Protein AF-A0A1J3J6I0-F1 (afdb_monomer_lite)

Organism: Noccaea caerulescens (NCBI:txid107243)

InterPro domains:
  IPR011545 DEAD/DEAH-box helicase domain [PF00270] (3-101)
  IPR014001 Helicase superfamily 1/2, ATP-binding domain [PS51192] (1-108)
  IPR027417 P-loop containing nucleoside triphosphate hydrolase [G3DSA:3.40.50.300] (2-108)
  IPR027417 P-loop containing nucleoside triphosphate hydrolase [SSF52540] (3-106)

Radius of gyration: 12.93 Å; chains: 1; bounding box: 32×24×33 Å

Structure (mmCIF, N/CA/C/O backbone):
data_AF-A0A1J3J6I0-F1
#
_entry.id   AF-A0A1J3J6I0-F1
#
loop_
_atom_site.group_PDB
_atom_site.id
_atom_site.type_symbol
_atom_site.label_atom_id
_atom_site.label_alt_id
_atom_site.label_comp_id
_atom_site.label_asym_id
_atom_site.label_entity_id
_atom_site.label_seq_id
_atom_site.pdbx_PDB_ins_code
_atom_site.Cartn_x
_atom_site.Cartn_y
_atom_site.Cartn_z
_atom_site.occupancy
_atom_site.B_iso_or_equiv
_atom_site.auth_seq_id
_atom_site.auth_comp_id
_atom_site.auth_asym_id
_atom_site.auth_atom_id
_atom_site.pdbx_PDB_model_num
ATOM 1 N N . LEU A 1 1 ? 12.114 -5.926 9.173 1.00 61.75 1 LEU A N 1
ATOM 2 C CA . LEU A 1 1 ? 11.202 -5.330 8.165 1.00 61.75 1 LEU A CA 1
ATOM 3 C C . LEU A 1 1 ? 11.778 -5.416 6.755 1.00 61.75 1 LEU A C 1
ATOM 5 O O . LEU A 1 1 ? 11.100 -5.988 5.919 1.00 61.75 1 LEU A O 1
ATOM 9 N N . MET A 1 2 ? 13.025 -4.984 6.503 1.00 67.06 2 MET A N 1
ATOM 10 C CA . MET A 1 2 ? 13.683 -5.123 5.183 1.00 67.06 2 MET A CA 1
ATOM 11 C C . MET A 1 2 ? 13.589 -6.527 4.557 1.00 67.06 2 MET A C 1
ATOM 13 O O . MET A 1 2 ? 13.309 -6.633 3.370 1.00 67.06 2 MET A O 1
ATOM 17 N N . VAL A 1 3 ? 13.747 -7.592 5.355 1.00 79.00 3 VAL A N 1
ATOM 18 C CA . VAL A 1 3 ? 13.682 -8.993 4.882 1.00 79.00 3 VAL A CA 1
ATOM 19 C C . VAL A 1 3 ? 12.352 -9.330 4.193 1.00 79.00 3 VAL A C 1
ATOM 21 O O . VAL A 1 3 ? 12.331 -10.153 3.290 1.00 79.00 3 VAL A O 1
ATOM 24 N N . PHE A 1 4 ? 11.254 -8.675 4.579 1.00 83.19 4 PHE A N 1
ATOM 25 C CA . PHE A 1 4 ? 9.927 -8.919 4.004 1.00 83.19 4 PHE A CA 1
ATOM 26 C C . PHE A 1 4 ? 9.588 -7.970 2.847 1.00 83.19 4 PHE A C 1
ATOM 28 O O . PHE A 1 4 ? 8.694 -8.264 2.062 1.00 83.19 4 PHE A O 1
ATOM 35 N N . VAL A 1 5 ? 10.298 -6.843 2.725 1.00 88.56 5 VAL A N 1
ATOM 36 C CA . VAL A 1 5 ? 10.029 -5.822 1.701 1.00 88.56 5 VAL A CA 1
ATOM 37 C C . VAL A 1 5 ? 10.501 -6.284 0.327 1.00 88.56 5 VAL A C 1
ATOM 39 O O . VAL A 1 5 ? 9.756 -6.173 -0.638 1.00 88.56 5 VAL A O 1
ATOM 42 N N . LEU A 1 6 ? 11.706 -6.849 0.231 1.00 90.94 6 LEU A N 1
ATOM 43 C CA . LEU A 1 6 ? 12.229 -7.328 -1.049 1.00 90.94 6 LEU A CA 1
ATOM 44 C C . LEU A 1 6 ? 11.354 -8.426 -1.689 1.00 90.94 6 LEU A C 1
ATOM 46 O O . LEU A 1 6 ? 10.930 -8.222 -2.825 1.00 90.94 6 LEU A O 1
ATOM 50 N N . PRO A 1 7 ? 11.020 -9.543 -1.007 1.00 91.88 7 PRO A N 1
ATOM 51 C CA . PRO A 1 7 ? 10.160 -10.566 -1.600 1.00 91.88 7 PRO A CA 1
ATOM 52 C C . PRO A 1 7 ? 8.766 -10.025 -1.936 1.00 91.88 7 PRO A C 1
ATOM 54 O O . PRO A 1 7 ? 8.250 -10.345 -2.999 1.00 91.88 7 PRO A O 1
ATOM 57 N N . MET A 1 8 ? 8.198 -9.135 -1.111 1.00 93.06 8 MET A N 1
ATOM 58 C CA . MET A 1 8 ? 6.945 -8.443 -1.436 1.00 93.06 8 MET A CA 1
ATOM 59 C C . MET A 1 8 ? 7.037 -7.683 -2.768 1.00 93.06 8 MET A C 1
ATOM 61 O O . MET A 1 8 ? 6.136 -7.793 -3.597 1.00 93.06 8 MET A O 1
ATOM 65 N N . ILE A 1 9 ? 8.107 -6.911 -2.977 1.00 94.12 9 ILE A N 1
ATOM 66 C CA . ILE A 1 9 ? 8.304 -6.140 -4.211 1.00 94.12 9 ILE A CA 1
ATOM 67 C C . ILE A 1 9 ? 8.499 -7.073 -5.403 1.00 94.12 9 ILE A C 1
ATOM 69 O O . ILE A 1 9 ? 7.942 -6.811 -6.463 1.00 94.12 9 ILE A O 1
ATOM 73 N N . MET A 1 10 ? 9.251 -8.165 -5.237 1.00 93.31 10 MET A N 1
ATOM 74 C CA . MET A 1 10 ? 9.453 -9.152 -6.301 1.00 93.31 10 MET A CA 1
ATOM 75 C C . MET A 1 10 ? 8.133 -9.810 -6.712 1.00 93.31 10 MET A C 1
ATOM 77 O O . MET A 1 10 ? 7.854 -9.895 -7.905 1.00 93.31 10 MET A O 1
ATOM 81 N N . THR A 1 11 ? 7.291 -10.201 -5.751 1.00 92.44 11 THR A N 1
ATOM 82 C CA . THR A 1 11 ? 5.946 -10.721 -6.030 1.00 92.44 11 THR A CA 1
ATOM 83 C C . THR A 1 11 ? 5.084 -9.671 -6.726 1.00 92.44 11 THR A C 1
ATOM 85 O O . THR A 1 11 ? 4.513 -9.953 -7.772 1.00 92.44 11 THR A O 1
ATOM 88 N N . ALA A 1 12 ? 5.038 -8.440 -6.212 1.00 93.94 12 ALA A N 1
ATOM 89 C CA . ALA A 1 12 ? 4.257 -7.361 -6.815 1.00 93.94 12 ALA A CA 1
ATOM 90 C C . ALA A 1 12 ? 4.707 -7.021 -8.247 1.00 93.94 12 ALA A C 1
ATOM 92 O O . ALA A 1 12 ? 3.877 -6.711 -9.097 1.00 93.94 12 ALA A O 1
ATOM 93 N N . LEU A 1 13 ? 6.013 -7.081 -8.516 1.00 94.12 13 LEU A N 1
ATOM 94 C CA . LEU A 1 13 ? 6.570 -6.887 -9.850 1.00 94.12 13 LEU A CA 1
ATOM 95 C C . LEU A 1 13 ? 6.197 -8.036 -10.789 1.00 94.12 13 LEU A C 1
ATOM 97 O O . LEU A 1 13 ? 5.823 -7.785 -11.930 1.00 94.12 13 LEU A O 1
ATOM 101 N N . GLN A 1 14 ? 6.277 -9.280 -10.315 1.00 92.50 14 GLN A N 1
ATOM 102 C CA . GLN A 1 14 ? 5.879 -10.446 -11.098 1.00 92.50 14 GLN A CA 1
ATOM 103 C C . GLN A 1 14 ? 4.394 -10.384 -11.478 1.00 92.50 14 GLN A C 1
ATOM 105 O O . GLN A 1 14 ? 4.065 -10.618 -12.639 1.00 92.50 14 GLN A O 1
ATOM 110 N N . GLU A 1 15 ? 3.519 -10.020 -10.536 1.00 90.69 15 GLU A N 1
ATOM 111 C CA . GLU A 1 15 ? 2.091 -9.810 -10.804 1.00 90.69 15 GLU A CA 1
ATOM 112 C C . GLU A 1 15 ? 1.886 -8.714 -11.858 1.00 90.69 15 GLU A C 1
ATOM 114 O O . GLU A 1 15 ? 1.247 -8.961 -12.874 1.00 90.69 15 GLU A O 1
ATOM 119 N N . GLU A 1 16 ? 2.521 -7.546 -11.714 1.00 92.19 16 GLU A N 1
ATOM 120 C CA . GLU A 1 16 ? 2.402 -6.463 -12.706 1.00 92.19 16 GLU A CA 1
ATOM 121 C C . GLU A 1 16 ? 2.909 -6.865 -14.108 1.00 92.19 16 GLU A C 1
ATOM 123 O O . GLU A 1 16 ? 2.440 -6.329 -15.109 1.00 92.19 16 GLU A O 1
ATOM 128 N N . MET A 1 17 ? 3.855 -7.804 -14.212 1.00 90.56 17 MET A N 1
ATOM 129 C CA . MET A 1 17 ? 4.364 -8.298 -15.499 1.00 90.56 17 MET A CA 1
ATOM 130 C C . MET A 1 17 ? 3.495 -9.398 -16.124 1.00 90.56 17 MET A C 1
ATOM 132 O O . MET A 1 17 ? 3.418 -9.479 -17.350 1.00 90.56 17 MET A O 1
ATOM 136 N N . MET A 1 18 ? 2.879 -10.259 -15.310 1.00 87.81 18 MET A N 1
ATOM 137 C CA . MET A 1 18 ? 2.157 -11.453 -15.773 1.00 87.81 18 MET A CA 1
AT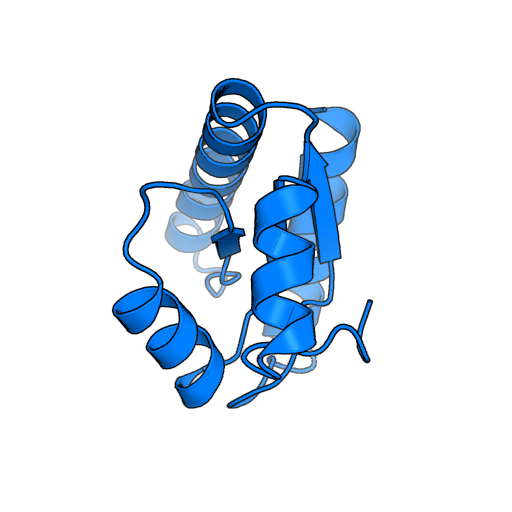OM 138 C C . MET A 1 18 ? 0.641 -11.241 -15.828 1.00 87.81 18 MET A C 1
ATOM 140 O O . MET A 1 18 ? 0.001 -11.619 -16.809 1.00 87.81 18 MET A O 1
ATOM 144 N N . MET A 1 19 ? 0.067 -10.649 -14.781 1.00 83.06 19 MET A N 1
ATOM 145 C CA . MET A 1 19 ? -1.364 -10.384 -14.626 1.00 83.06 19 MET A CA 1
ATOM 146 C C . MET A 1 19 ? -1.561 -9.058 -13.866 1.00 83.06 19 MET A C 1
ATOM 148 O O . MET A 1 19 ? -1.720 -9.054 -12.646 1.00 83.06 19 MET A O 1
ATOM 152 N N . PRO A 1 20 ? -1.529 -7.913 -14.572 1.00 82.62 20 PRO A N 1
ATOM 153 C CA . PRO A 1 20 ? -1.565 -6.606 -13.928 1.00 82.62 20 PRO A CA 1
ATOM 154 C C . PRO A 1 20 ? -2.842 -6.393 -13.114 1.00 82.62 20 PRO A C 1
ATOM 156 O O . PRO A 1 20 ? -3.945 -6.627 -13.611 1.00 82.62 20 PRO A O 1
ATOM 159 N N . VAL A 1 21 ? -2.692 -5.863 -11.897 1.00 86.12 21 VAL A N 1
ATOM 160 C CA . VAL A 1 21 ? -3.818 -5.576 -10.996 1.00 86.12 21 VAL A CA 1
ATOM 161 C C . VAL A 1 21 ? -4.707 -4.493 -11.608 1.00 86.12 21 VAL A C 1
ATOM 163 O O . VAL A 1 21 ? -4.244 -3.377 -11.875 1.00 86.12 21 VAL A O 1
ATOM 166 N N . GLY A 1 22 ? -5.978 -4.820 -11.824 1.00 87.25 22 GLY A N 1
ATOM 167 C CA . GLY A 1 22 ? -6.964 -3.974 -12.481 1.00 87.25 22 GLY A CA 1
ATOM 168 C C . GLY A 1 22 ? -7.664 -2.962 -11.561 1.00 87.25 22 GLY A C 1
ATOM 169 O O . GLY A 1 22 ? -7.406 -2.878 -10.358 1.00 87.25 22 GLY A O 1
ATOM 170 N N . PRO A 1 23 ? -8.573 -2.138 -12.115 1.00 89.19 23 PRO A N 1
ATOM 171 C CA . PRO A 1 23 ? -9.341 -1.154 -11.354 1.00 89.19 23 PRO A CA 1
ATOM 172 C C . PRO A 1 23 ? -10.111 -1.784 -10.181 1.00 89.19 23 PRO A C 1
ATOM 174 O O . PRO A 1 23 ? -10.973 -2.633 -10.378 1.00 89.19 23 PRO A O 1
ATOM 177 N N . GLY A 1 24 ? -9.837 -1.324 -8.957 1.00 85.75 24 GLY A N 1
ATOM 178 C CA . GLY A 1 24 ? -10.495 -1.816 -7.743 1.00 85.75 24 GLY A CA 1
ATOM 179 C C . GLY A 1 24 ? -9.926 -3.118 -7.177 1.00 85.75 24 G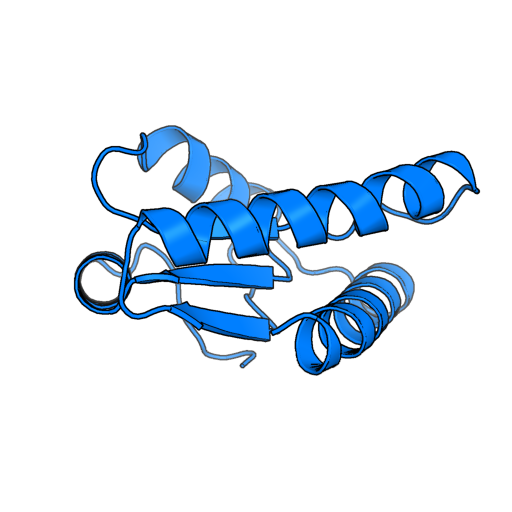LY A C 1
ATOM 180 O O . GLY A 1 24 ? -10.399 -3.546 -6.127 1.00 85.75 24 GLY A O 1
ATOM 181 N N . GLU A 1 25 ? -8.920 -3.709 -7.821 1.00 89.12 25 GLU A N 1
ATOM 182 C CA . GLU A 1 25 ? -8.282 -4.945 -7.372 1.00 89.12 25 GLU A CA 1
ATOM 183 C C . GLU A 1 25 ? -7.096 -4.697 -6.424 1.00 89.12 25 GLU A C 1
ATOM 185 O O . GLU A 1 25 ? -6.515 -3.602 -6.353 1.00 89.12 25 GLU A O 1
ATOM 190 N N . GLY A 1 26 ? -6.733 -5.764 -5.709 1.00 87.25 26 GLY A N 1
ATOM 191 C CA . GLY A 1 26 ? -5.654 -5.802 -4.729 1.00 87.25 26 GLY A CA 1
ATOM 192 C C . GLY A 1 26 ? -6.024 -5.226 -3.353 1.00 87.25 26 GLY A C 1
ATOM 193 O O . GLY A 1 26 ? -7.168 -4.823 -3.126 1.00 87.25 26 GLY A O 1
ATOM 194 N N . PRO A 1 27 ? -5.056 -5.155 -2.417 1.00 92.81 27 PRO A N 1
ATOM 195 C CA . PRO A 1 27 ? -3.645 -5.522 -2.574 1.00 92.81 27 PRO A CA 1
ATOM 196 C C . PRO A 1 27 ? -3.392 -7.031 -2.666 1.00 92.81 27 PRO A C 1
ATOM 198 O O . PRO A 1 27 ? -4.175 -7.821 -2.151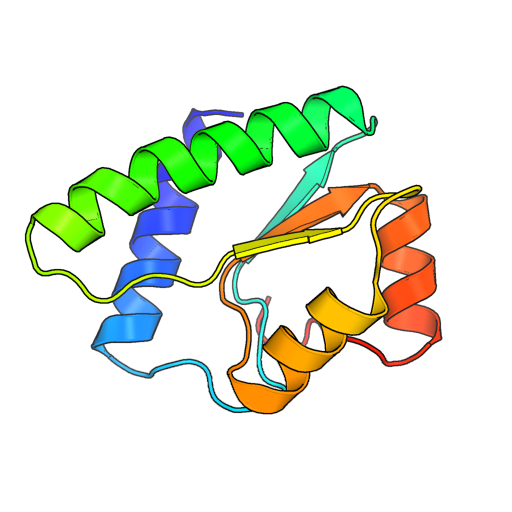 1.00 92.81 27 PRO A O 1
ATOM 201 N N . VAL A 1 28 ? -2.260 -7.398 -3.271 1.00 91.38 28 VAL A N 1
ATOM 202 C CA . VAL A 1 28 ? -1.684 -8.759 -3.237 1.00 91.38 28 VAL A CA 1
ATOM 203 C C . VAL A 1 28 ? -0.713 -8.948 -2.069 1.00 91.38 28 VAL A C 1
ATOM 205 O O . VAL A 1 28 ? -0.312 -10.059 -1.748 1.00 91.38 28 VAL A O 1
ATOM 208 N N . ALA A 1 29 ? -0.292 -7.851 -1.432 1.00 92.69 29 ALA A N 1
ATOM 209 C CA . ALA A 1 29 ? 0.598 -7.898 -0.285 1.00 92.69 29 ALA A CA 1
ATOM 210 C C . ALA A 1 29 ? 0.298 -6.785 0.728 1.00 92.69 29 ALA A C 1
ATOM 212 O O . ALA A 1 29 ? 0.107 -5.617 0.373 1.00 92.69 29 ALA A O 1
ATOM 213 N N . LEU A 1 30 ? 0.314 -7.138 2.015 1.00 93.81 30 LEU A N 1
ATOM 214 C CA . LEU A 1 30 ? 0.001 -6.241 3.126 1.00 93.81 30 LEU A CA 1
ATOM 215 C C . LEU A 1 30 ? 1.076 -6.324 4.219 1.00 93.81 30 LEU A C 1
ATOM 217 O O . LEU A 1 30 ? 1.327 -7.388 4.779 1.00 93.81 30 LEU A O 1
ATOM 221 N N . ILE A 1 31 ? 1.660 -5.182 4.590 1.00 94.75 31 ILE A N 1
ATOM 222 C CA . ILE A 1 31 ? 2.438 -5.024 5.827 1.00 94.75 31 ILE A CA 1
ATOM 223 C C . ILE A 1 31 ? 1.620 -4.212 6.825 1.00 94.75 31 ILE A C 1
ATOM 225 O O . ILE A 1 31 ? 1.206 -3.087 6.544 1.00 94.75 31 ILE A O 1
ATOM 229 N N . VAL A 1 32 ? 1.455 -4.752 8.030 1.00 95.06 32 VAL A N 1
ATOM 230 C CA . VAL A 1 32 ? 0.844 -4.038 9.153 1.00 95.06 32 VAL A CA 1
ATOM 231 C C . VAL A 1 32 ? 1.930 -3.636 10.150 1.00 95.06 32 VAL A C 1
ATOM 233 O O . VAL A 1 32 ? 2.653 -4.481 10.673 1.00 95.06 32 VAL A O 1
ATOM 236 N N . CYS A 1 33 ? 2.039 -2.339 10.430 1.00 95.88 33 CYS A N 1
ATOM 237 C CA . CYS A 1 33 ? 2.980 -1.770 11.391 1.00 95.88 33 CYS A CA 1
ATOM 238 C C . CYS A 1 33 ? 2.248 -1.224 12.632 1.00 95.88 33 CYS A C 1
ATOM 240 O O . CYS A 1 33 ? 1.151 -0.677 12.510 1.00 95.88 33 CYS A O 1
ATOM 242 N N . PRO A 1 34 ? 2.854 -1.296 13.832 1.00 95.62 34 PRO A N 1
ATOM 243 C CA . PRO A 1 34 ? 2.226 -0.850 15.076 1.00 95.62 34 PRO A CA 1
ATOM 244 C C . PRO A 1 34 ? 2.132 0.678 15.206 1.00 95.62 34 PRO A C 1
ATOM 246 O O . PRO A 1 34 ? 1.301 1.167 15.967 1.00 95.62 34 PRO A O 1
ATOM 249 N N . SER A 1 35 ? 2.951 1.441 14.472 1.00 95.69 35 SER A N 1
ATOM 250 C CA . SER A 1 35 ? 2.978 2.907 14.526 1.00 95.69 35 SER A CA 1
ATOM 251 C C . SER A 1 35 ? 2.973 3.546 13.137 1.00 95.69 35 SER A C 1
ATOM 253 O O . SER A 1 35 ? 3.285 2.905 12.128 1.00 95.69 35 SER A O 1
ATOM 255 N N . ARG A 1 36 ? 2.607 4.834 13.086 1.00 95.81 36 ARG A N 1
ATOM 256 C CA . ARG A 1 36 ? 2.575 5.627 11.845 1.00 95.81 36 ARG A CA 1
ATOM 257 C C . ARG A 1 36 ? 3.981 5.842 11.302 1.00 95.81 36 ARG A C 1
ATOM 259 O O . ARG A 1 36 ? 4.186 5.786 10.095 1.00 95.81 36 ARG A O 1
ATOM 266 N N . GLU A 1 37 ? 4.927 6.058 12.201 1.00 96.00 37 GLU A N 1
ATOM 267 C CA . GLU A 1 37 ? 6.334 6.304 11.918 1.00 96.00 37 GLU A CA 1
ATOM 268 C C . GLU A 1 37 ? 6.950 5.068 11.263 1.00 96.00 37 GLU A C 1
ATOM 270 O O . GLU A 1 37 ? 7.549 5.176 10.196 1.00 96.00 37 GLU A O 1
ATOM 275 N N . LEU A 1 38 ? 6.706 3.878 11.827 1.00 95.38 38 LEU A N 1
ATOM 276 C CA . LEU A 1 38 ? 7.241 2.635 11.276 1.00 95.38 38 LEU A CA 1
ATOM 277 C C . LEU A 1 38 ? 6.602 2.273 9.932 1.00 95.38 38 LEU A C 1
ATOM 279 O O . LEU A 1 38 ? 7.297 1.834 9.014 1.00 95.38 38 LEU A O 1
ATOM 283 N N . ALA A 1 39 ? 5.290 2.487 9.792 1.00 95.81 39 ALA A N 1
ATOM 284 C CA . ALA A 1 39 ? 4.596 2.311 8.519 1.00 95.81 39 ALA A CA 1
ATOM 285 C C . ALA A 1 39 ? 5.176 3.234 7.440 1.00 95.81 39 ALA A C 1
ATOM 287 O O . ALA A 1 39 ? 5.436 2.798 6.321 1.00 95.81 39 ALA A O 1
ATOM 288 N N . ARG A 1 40 ? 5.423 4.502 7.781 1.00 95.50 40 ARG A N 1
ATOM 289 C CA . ARG A 1 40 ? 5.984 5.476 6.848 1.00 95.50 40 ARG A CA 1
ATOM 290 C C . ARG A 1 40 ? 7.410 5.120 6.433 1.00 95.50 40 ARG A C 1
ATOM 292 O O . ARG A 1 40 ? 7.675 5.090 5.240 1.00 95.50 40 ARG A O 1
ATOM 299 N N . GLN A 1 41 ? 8.276 4.770 7.382 1.00 95.69 41 GLN A N 1
ATOM 300 C CA . GLN A 1 41 ? 9.638 4.305 7.089 1.00 95.69 41 GLN A CA 1
ATOM 301 C C . GLN A 1 41 ? 9.637 3.064 6.190 1.00 95.69 41 GLN A C 1
ATOM 303 O O . GLN A 1 41 ? 10.421 2.967 5.251 1.00 95.69 41 GLN A O 1
ATOM 308 N N . THR A 1 42 ? 8.728 2.119 6.447 1.00 95.62 42 THR A N 1
ATOM 309 C CA . THR A 1 42 ? 8.606 0.901 5.636 1.00 95.62 42 THR A CA 1
ATOM 310 C C . THR A 1 42 ? 8.114 1.211 4.223 1.00 95.62 42 THR A C 1
ATOM 312 O O . THR A 1 42 ? 8.628 0.652 3.262 1.00 95.62 42 THR A O 1
ATOM 315 N N . TYR A 1 43 ? 7.153 2.122 4.076 1.00 95.69 43 TYR A N 1
ATOM 316 C CA . TYR A 1 43 ? 6.674 2.572 2.769 1.00 95.69 43 TYR A CA 1
ATOM 317 C C . TYR A 1 43 ? 7.746 3.336 1.981 1.00 95.69 43 TYR A C 1
ATOM 319 O O . TYR A 1 43 ? 7.933 3.082 0.797 1.00 95.69 43 TYR A O 1
ATOM 327 N N . GLU A 1 44 ? 8.483 4.239 2.628 1.00 95.56 44 GLU A N 1
ATOM 328 C CA . GLU A 1 44 ? 9.588 4.968 1.993 1.00 95.56 44 GLU A CA 1
ATOM 329 C C . GLU A 1 44 ? 10.675 4.001 1.508 1.00 95.56 44 GLU A C 1
ATOM 331 O O . GLU A 1 44 ? 11.176 4.149 0.397 1.00 95.56 44 GLU A O 1
ATOM 336 N N . LEU A 1 45 ? 10.971 2.961 2.291 1.00 95.19 45 LEU A N 1
ATOM 337 C CA . LEU A 1 45 ? 11.863 1.883 1.878 1.00 95.19 45 LEU A CA 1
ATOM 338 C C . LEU A 1 45 ? 11.327 1.129 0.647 1.00 95.19 45 LEU A C 1
ATOM 340 O O . LEU A 1 45 ? 12.092 0.868 -0.275 1.00 95.19 45 LEU A O 1
ATOM 344 N N . VAL A 1 46 ? 10.027 0.805 0.598 1.00 95.69 46 VAL A N 1
ATOM 345 C CA . VAL A 1 46 ? 9.403 0.181 -0.587 1.00 95.69 46 VAL A CA 1
ATOM 346 C C . VAL A 1 46 ? 9.613 1.051 -1.828 1.00 95.69 46 VAL A C 1
ATOM 348 O O . VAL A 1 46 ? 10.094 0.560 -2.847 1.00 95.69 46 VAL A O 1
ATOM 351 N N . GLU A 1 47 ? 9.325 2.350 -1.737 1.00 95.62 47 GLU A N 1
ATOM 352 C CA . GLU A 1 47 ? 9.485 3.276 -2.864 1.00 95.62 47 GLU A CA 1
ATOM 353 C C . GLU A 1 47 ? 10.951 3.429 -3.302 1.00 95.62 47 GLU A C 1
ATOM 355 O O . GLU A 1 47 ? 11.218 3.533 -4.501 1.00 95.62 47 GLU A O 1
ATOM 360 N N . GLN A 1 48 ? 11.904 3.382 -2.362 1.00 94.75 48 GLN A N 1
ATOM 361 C CA . GLN A 1 48 ? 13.344 3.401 -2.659 1.00 94.75 48 GLN A CA 1
ATOM 362 C C . GLN A 1 48 ? 13.803 2.179 -3.460 1.00 94.75 48 GLN A C 1
ATOM 364 O O . GLN A 1 48 ? 14.705 2.306 -4.281 1.00 94.75 48 GLN A O 1
ATOM 369 N N . PHE A 1 49 ? 13.194 1.010 -3.254 1.00 93.81 49 PHE A N 1
ATOM 370 C CA . PHE A 1 49 ? 13.479 -0.184 -4.056 1.00 93.81 49 PHE A CA 1
ATOM 371 C C . PHE A 1 49 ? 12.726 -0.189 -5.391 1.00 93.81 49 PHE A C 1
ATOM 373 O O . PHE A 1 49 ? 13.253 -0.672 -6.391 1.00 93.81 49 PHE A O 1
ATOM 380 N N . VAL A 1 50 ? 11.509 0.359 -5.432 1.00 95.25 50 VAL A N 1
ATOM 381 C CA . VAL A 1 50 ? 10.703 0.441 -6.660 1.00 95.25 50 VAL A CA 1
ATOM 382 C C . VAL A 1 50 ? 11.303 1.420 -7.672 1.00 95.25 50 VAL A C 1
ATOM 384 O O . VAL A 1 50 ? 11.263 1.145 -8.869 1.00 95.25 50 VAL A O 1
ATOM 387 N N . ALA A 1 51 ? 11.864 2.550 -7.232 1.00 95.75 51 ALA A N 1
ATOM 388 C CA . ALA A 1 51 ? 12.379 3.571 -8.148 1.00 95.75 51 ALA A CA 1
ATOM 389 C C . ALA A 1 51 ? 13.479 3.051 -9.108 1.00 95.75 51 ALA A C 1
ATOM 391 O O . ALA A 1 51 ? 13.271 3.163 -10.319 1.00 95.75 51 ALA A O 1
ATOM 392 N N . PRO A 1 52 ? 14.558 2.386 -8.644 1.00 95.56 52 PRO A N 1
ATOM 393 C CA . PRO A 1 52 ? 15.581 1.825 -9.532 1.00 95.56 52 PRO A CA 1
ATOM 394 C C . PRO A 1 52 ? 15.061 0.745 -10.491 1.00 95.56 52 PRO A C 1
ATOM 396 O O . PRO A 1 52 ? 15.581 0.598 -11.597 1.00 95.56 52 PRO A O 1
ATOM 399 N N . LEU A 1 53 ? 14.030 -0.016 -10.098 1.00 95.00 53 LEU A N 1
ATOM 400 C CA . LEU A 1 53 ? 13.405 -1.012 -10.978 1.00 95.00 53 LEU A CA 1
ATOM 401 C C . LEU A 1 53 ? 12.750 -0.330 -12.184 1.00 95.00 53 LEU A C 1
ATOM 403 O O . LEU A 1 53 ? 12.960 -0.745 -13.322 1.00 95.00 53 LEU A O 1
ATOM 407 N N . VAL A 1 54 ? 12.016 0.757 -11.941 1.00 95.81 54 VAL A N 1
ATOM 408 C CA . VAL A 1 54 ? 11.387 1.548 -13.007 1.00 95.81 54 VAL A CA 1
ATOM 409 C C . VAL A 1 54 ? 12.436 2.201 -13.905 1.00 95.81 54 VAL A C 1
ATOM 411 O O . VAL A 1 54 ? 12.298 2.168 -15.125 1.00 95.81 54 VAL A O 1
ATOM 414 N N . GLU A 1 55 ? 13.511 2.743 -13.327 1.00 96.19 55 GLU A N 1
ATOM 415 C CA . GLU A 1 55 ? 14.646 3.293 -14.089 1.00 96.19 55 GLU A CA 1
ATOM 416 C C . GLU A 1 55 ? 15.319 2.237 -14.978 1.00 96.19 55 GLU A C 1
ATOM 418 O O . GLU A 1 55 ? 15.781 2.548 -16.074 1.00 96.19 55 GLU A O 1
ATOM 423 N N . SER A 1 56 ? 15.308 0.975 -14.543 1.00 95.94 56 SER A N 1
ATOM 424 C CA . SER A 1 56 ? 15.824 -0.173 -15.298 1.00 95.94 56 SER A CA 1
ATOM 425 C C . SER A 1 56 ? 14.847 -0.711 -16.358 1.00 95.94 56 SER A C 1
ATOM 427 O O . SER A 1 56 ? 15.135 -1.723 -16.994 1.00 95.94 56 SER A O 1
ATOM 429 N N . GLY A 1 57 ? 13.696 -0.059 -16.561 1.00 95.50 57 GLY A N 1
ATOM 430 C CA . GLY A 1 57 ? 12.712 -0.404 -17.594 1.00 95.50 57 GLY A CA 1
ATOM 431 C C . GLY A 1 57 ? 11.616 -1.382 -17.161 1.00 95.50 57 GLY A C 1
ATOM 432 O O . GLY A 1 57 ? 10.796 -1.772 -17.992 1.00 95.50 57 GLY A O 1
ATOM 433 N N . TYR A 1 58 ? 11.563 -1.771 -15.885 1.00 95.19 58 TYR A N 1
ATOM 434 C CA . TYR A 1 58 ? 10.474 -2.601 -15.365 1.00 95.19 58 TYR A CA 1
ATOM 435 C C . TYR A 1 58 ? 9.190 -1.777 -15.160 1.00 95.19 58 TYR A C 1
ATOM 437 O O . TYR A 1 58 ? 9.260 -0.574 -14.878 1.00 95.19 58 TYR A O 1
ATOM 445 N N . PRO A 1 59 ? 7.995 -2.392 -15.260 1.00 93.38 59 PRO A N 1
ATOM 446 C CA . PRO A 1 59 ? 6.756 -1.702 -14.915 1.00 93.38 59 PRO A CA 1
ATOM 447 C C . PRO A 1 59 ? 6.742 -1.345 -13.423 1.00 93.38 59 PRO A C 1
ATOM 449 O O . PRO A 1 59 ? 7.386 -2.008 -12.615 1.00 93.38 59 PRO A O 1
ATOM 452 N N . ARG A 1 60 ? 6.015 -0.285 -13.042 1.00 93.75 60 ARG A N 1
ATOM 453 C CA . ARG A 1 60 ? 5.993 0.214 -11.656 1.00 93.75 60 ARG A CA 1
ATOM 454 C C . ARG A 1 60 ? 4.980 -0.553 -10.796 1.00 93.75 60 ARG A C 1
ATOM 456 O O . ARG A 1 60 ? 3.778 -0.301 -10.944 1.00 93.75 60 ARG A O 1
ATOM 463 N N . PRO A 1 61 ? 5.416 -1.342 -9.795 1.00 94.12 61 PRO A N 1
ATOM 464 C CA . PRO A 1 61 ? 4.502 -1.895 -8.809 1.00 94.12 61 PRO A CA 1
ATOM 465 C C . PRO A 1 61 ? 3.910 -0.763 -7.958 1.00 94.12 61 PRO A C 1
ATOM 467 O O . PRO A 1 61 ? 4.619 0.036 -7.346 1.00 94.12 61 PRO A O 1
ATOM 470 N N . ARG A 1 62 ? 2.582 -0.666 -7.948 1.00 93.25 62 ARG A N 1
ATOM 471 C CA . ARG A 1 62 ? 1.814 0.327 -7.175 1.00 93.25 62 ARG A CA 1
ATOM 472 C C . ARG A 1 62 ? 1.784 -0.026 -5.684 1.00 93.25 62 ARG A C 1
ATOM 474 O O . ARG A 1 62 ? 1.300 -1.100 -5.326 1.00 93.25 62 ARG A O 1
ATOM 481 N N . SER A 1 63 ? 2.223 0.899 -4.834 1.00 94.12 63 SER A N 1
ATOM 482 C CA . SER A 1 63 ? 2.185 0.786 -3.374 1.00 94.12 63 SER A CA 1
ATOM 483 C C . SER A 1 63 ? 1.255 1.844 -2.749 1.00 94.12 63 SER A C 1
ATOM 485 O O . SER A 1 63 ? 0.939 2.860 -3.374 1.00 94.12 63 SER A O 1
ATOM 487 N N . LEU A 1 64 ? 0.795 1.617 -1.514 1.00 94.12 64 LEU A N 1
ATOM 488 C CA . LEU A 1 64 ? -0.059 2.551 -0.775 1.00 94.12 64 LEU A CA 1
ATOM 489 C C . LEU A 1 64 ? 0.281 2.601 0.718 1.00 94.12 64 LEU A C 1
ATOM 491 O O . LEU A 1 64 ? 0.374 1.566 1.377 1.00 94.12 64 LEU A O 1
ATOM 495 N N . LEU A 1 65 ? 0.359 3.810 1.279 1.00 94.94 65 LEU A N 1
ATOM 496 C CA . LEU A 1 65 ? 0.519 4.035 2.718 1.00 94.94 65 LEU A CA 1
ATOM 497 C C . LEU A 1 65 ? -0.831 4.314 3.397 1.00 94.94 65 LEU A C 1
ATOM 499 O O . LEU A 1 65 ? -1.346 5.431 3.339 1.00 94.94 65 LEU A O 1
ATOM 503 N N . CYS A 1 66 ? -1.377 3.325 4.098 1.00 94.50 66 CYS A N 1
ATOM 504 C CA . CYS A 1 66 ? -2.677 3.374 4.765 1.00 94.50 66 CYS A CA 1
ATOM 505 C C . CYS A 1 66 ? -2.540 3.680 6.272 1.00 94.50 66 CYS A C 1
ATOM 507 O O . CYS A 1 66 ? -2.650 2.798 7.129 1.00 94.50 66 CYS A O 1
ATOM 509 N N . ILE A 1 67 ? -2.333 4.956 6.614 1.00 95.38 67 ILE A N 1
ATOM 510 C CA . ILE A 1 67 ? -2.203 5.431 8.006 1.00 95.38 67 ILE A CA 1
ATOM 511 C C . ILE A 1 67 ? -3.081 6.656 8.304 1.00 95.38 67 ILE A C 1
ATOM 513 O O . ILE A 1 67 ? -3.590 7.325 7.405 1.00 95.38 67 ILE A O 1
ATOM 517 N N . GLY A 1 68 ? -3.283 6.958 9.589 1.00 90.62 68 GLY A N 1
ATOM 518 C CA . GLY A 1 68 ? -3.977 8.177 10.017 1.00 90.62 68 GLY A CA 1
ATOM 519 C C . GLY A 1 68 ? -3.215 9.455 9.635 1.00 90.62 68 GLY A C 1
ATOM 520 O O . GLY A 1 68 ? -1.982 9.475 9.624 1.00 90.62 68 GLY A O 1
ATOM 521 N N . GLY A 1 69 ? -3.951 10.532 9.344 1.00 86.44 69 GLY A N 1
ATOM 522 C CA . GLY A 1 69 ? -3.387 11.838 8.969 1.00 86.44 69 GLY A CA 1
ATOM 523 C C . GLY A 1 69 ? -2.921 11.959 7.511 1.00 86.44 69 GLY A C 1
ATOM 524 O O . GLY A 1 69 ? -2.346 12.980 7.159 1.00 86.44 69 GLY A O 1
ATOM 525 N N . VAL A 1 70 ? -3.167 10.945 6.676 1.00 85.25 70 VAL A N 1
ATOM 526 C CA . VAL A 1 70 ? -2.935 10.984 5.222 1.00 85.25 70 VAL A CA 1
ATOM 527 C C . VAL A 1 70 ? -4.274 11.155 4.502 1.00 85.25 70 VAL A C 1
ATOM 529 O O . VAL A 1 70 ? -5.288 10.583 4.927 1.00 85.25 70 VAL A O 1
ATOM 532 N N . ASP A 1 71 ? -4.295 11.950 3.427 1.00 83.56 71 ASP A N 1
ATOM 533 C CA . ASP A 1 71 ? -5.493 12.101 2.603 1.00 83.56 71 ASP A CA 1
ATOM 534 C C . ASP A 1 71 ? -5.849 10.775 1.920 1.00 83.56 71 ASP A C 1
ATOM 536 O O . ASP A 1 71 ? -5.165 10.285 1.027 1.00 83.56 71 ASP A O 1
ATOM 540 N N . MET A 1 72 ? -6.962 10.193 2.354 1.00 78.56 72 MET A N 1
ATOM 541 C CA . MET A 1 72 ? -7.436 8.908 1.852 1.00 78.56 72 MET A CA 1
ATOM 542 C C . MET A 1 72 ? -8.202 9.041 0.534 1.00 78.56 72 MET A C 1
ATOM 544 O O . MET A 1 72 ? -8.448 8.034 -0.124 1.00 78.56 72 MET A O 1
ATOM 548 N N . ARG A 1 73 ? -8.676 10.240 0.166 1.00 80.56 73 ARG A N 1
ATOM 549 C CA . ARG A 1 73 ? -9.503 10.396 -1.042 1.00 80.56 73 ARG A CA 1
ATOM 550 C C . ARG A 1 73 ? -8.680 10.130 -2.293 1.00 80.56 73 ARG A C 1
ATOM 552 O O . ARG A 1 73 ? -9.063 9.260 -3.071 1.00 80.56 73 ARG A O 1
ATOM 559 N N . SER A 1 74 ? -7.536 10.798 -2.412 1.00 77.75 74 SER A N 1
ATOM 560 C CA . SER A 1 74 ? -6.565 10.574 -3.491 1.00 77.75 74 SER A CA 1
ATOM 561 C C . SER A 1 74 ? -6.113 9.111 -3.562 1.00 77.75 74 SER A C 1
ATOM 563 O O . SER A 1 74 ? -6.102 8.503 -4.628 1.00 77.75 74 SER A O 1
ATOM 565 N N . GLN A 1 75 ? -5.839 8.503 -2.411 1.00 74.69 75 GLN A N 1
ATOM 566 C CA . GLN A 1 75 ? -5.432 7.103 -2.302 1.00 74.69 75 GLN A CA 1
ATOM 567 C C . GLN A 1 75 ? -6.491 6.103 -2.784 1.00 74.69 75 GLN A C 1
ATOM 569 O O . GLN A 1 75 ? -6.194 5.205 -3.568 1.00 74.69 75 GLN A O 1
ATOM 574 N N . VAL A 1 76 ? -7.743 6.266 -2.354 1.00 80.69 76 VAL A N 1
ATOM 575 C CA . VAL A 1 76 ? -8.852 5.398 -2.785 1.00 80.69 76 VAL A CA 1
ATOM 576 C C . VAL A 1 76 ? -9.133 5.562 -4.270 1.00 80.69 76 VAL A C 1
ATOM 578 O O . VAL A 1 76 ? -9.510 4.601 -4.933 1.00 80.69 76 VAL A O 1
ATOM 581 N N . GLU A 1 77 ? -8.955 6.763 -4.808 1.00 83.44 77 GLU A N 1
ATOM 582 C CA . GLU A 1 77 ? -9.112 7.005 -6.235 1.00 83.44 77 GLU A CA 1
ATOM 583 C C . GLU A 1 77 ? -8.057 6.260 -7.062 1.00 83.44 77 GLU A C 1
ATOM 585 O O . GLU A 1 77 ? -8.403 5.669 -8.083 1.00 83.44 77 GLU A O 1
ATOM 590 N N . VAL A 1 78 ? -6.805 6.206 -6.592 1.00 80.44 78 VAL A N 1
ATOM 591 C CA . VAL A 1 78 ? -5.746 5.397 -7.220 1.00 80.44 78 VAL A CA 1
ATOM 592 C C . VAL A 1 78 ? -6.125 3.915 -7.228 1.00 80.44 78 VAL A C 1
ATOM 594 O O . VAL A 1 78 ? -6.120 3.307 -8.298 1.00 80.44 78 VAL A O 1
ATOM 597 N N . VAL A 1 79 ? -6.540 3.362 -6.080 1.00 84.50 79 VAL A N 1
ATOM 598 C CA . VAL A 1 79 ? -6.976 1.954 -5.974 1.00 84.50 79 VAL A CA 1
ATOM 599 C C . VAL A 1 79 ? -8.151 1.677 -6.914 1.00 84.50 79 VAL A C 1
ATOM 601 O O . VAL A 1 79 ? -8.128 0.727 -7.688 1.00 84.50 79 VAL A O 1
ATOM 604 N N . LYS A 1 80 ? -9.170 2.541 -6.926 1.00 85.75 80 LYS A N 1
ATOM 605 C CA . LYS A 1 80 ? -10.351 2.353 -7.780 1.00 85.75 80 LYS A CA 1
ATOM 606 C C . LYS A 1 80 ? -10.048 2.436 -9.269 1.00 85.75 80 LYS A C 1
ATOM 608 O O . LYS A 1 80 ? -10.707 1.756 -10.040 1.00 85.75 80 LYS A O 1
ATOM 613 N N . LYS A 1 81 ? -9.111 3.290 -9.684 1.00 87.50 81 LYS A N 1
ATOM 614 C CA . LYS A 1 81 ? -8.815 3.509 -11.107 1.00 87.50 81 LYS A CA 1
ATOM 615 C C . LYS A 1 81 ? -7.777 2.544 -11.667 1.00 87.50 81 LYS A C 1
ATOM 617 O O . LYS A 1 81 ? -7.805 2.289 -12.864 1.00 87.50 81 LYS A O 1
ATOM 622 N N . ARG A 1 82 ? -6.831 2.083 -10.847 1.00 87.81 82 ARG A N 1
ATOM 623 C CA . ARG A 1 82 ? -5.648 1.332 -11.307 1.00 87.81 82 ARG A CA 1
ATOM 624 C C . ARG A 1 82 ? -5.318 0.097 -10.466 1.00 87.81 82 ARG A C 1
ATOM 626 O O . ARG A 1 82 ? -4.339 -0.570 -10.771 1.00 87.81 82 ARG A O 1
ATOM 633 N N . GLY A 1 83 ? -6.048 -0.150 -9.384 1.00 91.00 83 GLY A N 1
ATOM 634 C CA . GLY A 1 83 ? -5.684 -1.172 -8.408 1.00 91.00 83 GLY A CA 1
ATOM 635 C C . GLY A 1 83 ? -4.437 -0.808 -7.604 1.00 91.00 83 GLY A C 1
ATOM 636 O O . GLY A 1 83 ? -3.825 0.255 -7.782 1.00 91.00 83 GLY A O 1
ATOM 637 N N . VAL A 1 84 ? -4.052 -1.696 -6.697 1.00 93.50 84 VAL A N 1
ATOM 638 C CA . VAL A 1 84 ? -2.840 -1.563 -5.878 1.00 93.50 84 VAL A CA 1
ATOM 639 C C . VAL A 1 84 ? -2.209 -2.931 -5.659 1.00 93.50 84 VAL A C 1
ATOM 641 O O . VAL A 1 84 ? -2.922 -3.901 -5.458 1.00 93.50 84 VAL A O 1
ATOM 644 N N . HIS A 1 85 ? -0.881 -3.023 -5.655 1.00 94.94 85 HIS A N 1
ATOM 645 C CA . HIS A 1 85 ? -0.204 -4.292 -5.371 1.00 94.94 85 HIS A CA 1
ATOM 646 C C . HIS A 1 85 ? 0.103 -4.427 -3.886 1.00 94.94 85 HIS A C 1
ATOM 648 O O . HIS A 1 85 ? -0.180 -5.448 -3.272 1.00 94.94 85 HIS A O 1
ATOM 654 N N . MET A 1 86 ? 0.680 -3.378 -3.301 1.00 94.81 86 MET A N 1
ATOM 655 C CA . MET A 1 86 ? 1.237 -3.423 -1.954 1.00 94.81 86 MET A CA 1
ATOM 656 C C . MET A 1 86 ? 0.592 -2.367 -1.067 1.00 94.81 86 MET A C 1
ATOM 658 O O . MET A 1 86 ? 0.466 -1.207 -1.460 1.00 94.81 86 MET A O 1
ATOM 662 N N . VAL A 1 87 ? 0.240 -2.735 0.159 1.00 95.06 87 VAL A N 1
ATOM 663 C CA . VAL A 1 87 ? -0.243 -1.795 1.173 1.00 95.06 87 VAL A CA 1
ATOM 664 C C . VAL A 1 87 ? 0.630 -1.891 2.418 1.00 95.06 87 VAL A C 1
ATOM 666 O O . VAL A 1 87 ? 0.878 -2.972 2.945 1.00 95.06 87 VAL A O 1
ATOM 669 N N . VAL A 1 88 ? 1.056 -0.740 2.932 1.00 95.69 88 VAL A N 1
ATOM 670 C CA . VAL A 1 88 ? 1.684 -0.606 4.250 1.00 95.69 88 VAL A CA 1
ATOM 671 C C . VAL A 1 88 ? 0.719 0.159 5.146 1.00 95.69 88 VAL A C 1
ATOM 673 O O . VAL A 1 88 ? 0.335 1.280 4.819 1.00 95.69 88 VAL A O 1
ATOM 676 N N . ALA A 1 89 ? 0.288 -0.424 6.262 1.00 95.50 89 ALA A N 1
ATOM 677 C CA . ALA A 1 89 ? -0.821 0.110 7.049 1.00 95.50 89 ALA A CA 1
ATOM 678 C C . ALA A 1 89 ? -0.578 0.101 8.560 1.00 95.50 89 ALA A C 1
ATOM 680 O O . ALA A 1 89 ? 0.215 -0.681 9.077 1.00 95.50 89 ALA A O 1
ATOM 681 N N . THR A 1 90 ? -1.338 0.924 9.286 1.00 96.56 90 THR A N 1
ATOM 682 C CA . THR A 1 90 ? -1.537 0.757 10.735 1.00 96.56 90 THR A CA 1
ATOM 683 C C . THR A 1 90 ? -2.887 0.085 11.023 1.00 96.56 90 THR A C 1
ATOM 685 O O . THR A 1 90 ? -3.857 0.364 10.309 1.00 96.56 90 THR A O 1
ATOM 688 N N . PRO A 1 91 ? -3.012 -0.753 12.077 1.00 95.81 91 PRO A N 1
ATOM 689 C CA . PRO A 1 91 ? -4.222 -1.540 12.341 1.00 95.81 91 PRO A CA 1
ATOM 690 C C . PRO A 1 91 ? -5.505 -0.708 12.403 1.00 95.81 91 PRO A C 1
ATOM 692 O O . PRO A 1 91 ? -6.500 -1.042 11.762 1.00 95.81 91 PRO A O 1
ATOM 695 N N . GLY A 1 92 ? -5.470 0.408 13.142 1.00 93.62 92 GLY A N 1
ATOM 696 C CA . GLY A 1 92 ? -6.634 1.278 13.309 1.00 93.62 92 GLY A CA 1
ATOM 697 C C . GLY A 1 92 ? -7.123 1.842 11.978 1.00 93.62 92 GLY A C 1
ATOM 698 O O . GLY A 1 92 ? -8.315 1.795 11.683 1.00 93.62 92 GLY A O 1
ATOM 699 N N . ARG A 1 93 ? -6.196 2.303 11.127 1.00 92.56 93 ARG A N 1
ATOM 700 C CA . ARG A 1 93 ? -6.573 2.866 9.831 1.00 92.56 93 ARG A CA 1
ATOM 701 C C . ARG A 1 93 ? -7.024 1.796 8.846 1.00 92.56 93 ARG A C 1
ATOM 703 O O . ARG A 1 93 ? -8.003 2.020 8.141 1.00 92.56 93 ARG A O 1
ATOM 710 N N . LEU A 1 94 ? -6.347 0.651 8.811 1.00 92.75 94 LEU A N 1
ATOM 711 C CA . LEU A 1 94 ? -6.736 -0.475 7.966 1.00 92.75 94 LEU A CA 1
ATOM 712 C C . LEU A 1 94 ? -8.178 -0.901 8.263 1.00 92.75 94 LEU A C 1
ATOM 714 O O . LEU A 1 94 ? -9.001 -0.974 7.352 1.00 92.75 94 LEU A O 1
ATOM 718 N N . LYS A 1 95 ? -8.517 -1.069 9.547 1.00 92.62 95 LYS A N 1
ATOM 719 C CA . LYS A 1 95 ? -9.877 -1.405 9.986 1.00 92.62 95 LYS A CA 1
ATOM 720 C C . LYS A 1 95 ? -10.916 -0.406 9.469 1.00 92.62 95 LYS A C 1
ATOM 722 O O . LYS A 1 95 ? -11.942 -0.825 8.939 1.00 92.62 95 LYS A O 1
ATOM 727 N N . ASP A 1 96 ? -10.650 0.897 9.572 1.00 91.06 96 ASP A N 1
ATOM 728 C CA . ASP A 1 96 ? -11.567 1.936 9.080 1.00 91.06 96 ASP A CA 1
ATOM 729 C C . ASP A 1 96 ? -11.816 1.846 7.570 1.00 91.06 96 ASP A C 1
ATOM 731 O O . ASP A 1 96 ? -12.919 2.120 7.092 1.00 91.06 96 ASP A O 1
ATOM 735 N N . VAL 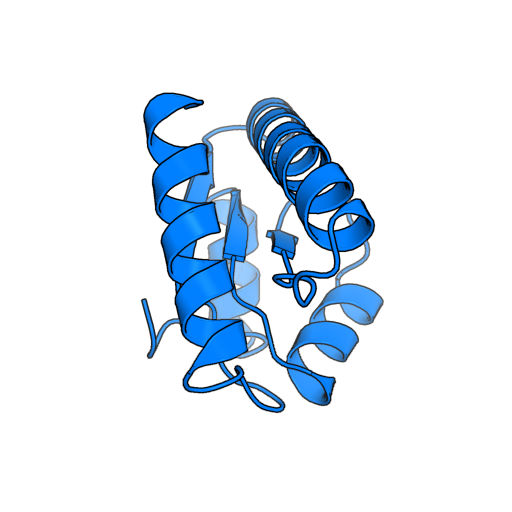A 1 97 ? -10.770 1.534 6.805 1.00 88.50 97 VAL A N 1
ATOM 736 C CA . VAL A 1 97 ? -10.812 1.470 5.340 1.00 88.50 97 VAL A CA 1
ATOM 737 C C . VAL A 1 97 ? -11.594 0.243 4.878 1.00 88.50 97 VAL A C 1
ATOM 739 O O . VAL A 1 97 ? -12.461 0.379 4.009 1.00 88.50 97 VAL A O 1
ATOM 742 N N . LEU A 1 98 ? -11.360 -0.908 5.512 1.00 89.19 98 LEU A N 1
ATOM 743 C CA . LEU A 1 98 ? -12.091 -2.150 5.250 1.00 89.19 98 LEU A CA 1
ATOM 744 C C . LEU A 1 98 ? -13.566 -2.029 5.649 1.00 89.19 98 LEU A C 1
ATOM 746 O O . LEU A 1 98 ? -14.450 -2.347 4.857 1.00 89.19 98 LEU A O 1
ATOM 750 N N . ALA A 1 99 ? -13.857 -1.470 6.829 1.00 89.19 99 ALA A N 1
ATOM 751 C CA . ALA A 1 99 ? -15.232 -1.265 7.294 1.00 89.19 99 ALA A CA 1
ATOM 752 C C . ALA A 1 99 ? -16.040 -0.349 6.359 1.00 89.19 99 ALA A C 1
ATOM 754 O O . ALA A 1 99 ? -17.243 -0.529 6.182 1.00 89.19 99 ALA A O 1
ATOM 755 N N . LYS A 1 100 ? -15.377 0.622 5.721 1.00 86.44 100 LYS A N 1
ATOM 756 C CA . LYS A 1 100 ? -15.986 1.530 4.735 1.00 86.44 100 LYS A CA 1
ATOM 757 C C . LYS A 1 100 ? -16.012 0.958 3.314 1.00 86.44 100 LYS A C 1
ATOM 759 O O . LYS A 1 100 ? -16.383 1.696 2.402 1.00 86.44 100 LYS A O 1
ATOM 764 N N . LYS A 1 101 ? -15.595 -0.301 3.114 1.00 83.44 101 LYS A N 1
ATOM 765 C CA . LYS A 1 101 ? -15.473 -0.974 1.806 1.00 83.44 101 LYS A CA 1
ATOM 766 C C . LYS A 1 101 ? -14.720 -0.130 0.773 1.00 83.44 101 LYS A C 1
ATOM 768 O O . LYS A 1 101 ? -15.085 -0.059 -0.397 1.00 83.44 101 LYS A O 1
ATOM 773 N N . LYS A 1 102 ? -13.690 0.585 1.230 1.00 82.00 102 LYS A N 1
ATOM 774 C CA . LYS A 1 102 ? -12.845 1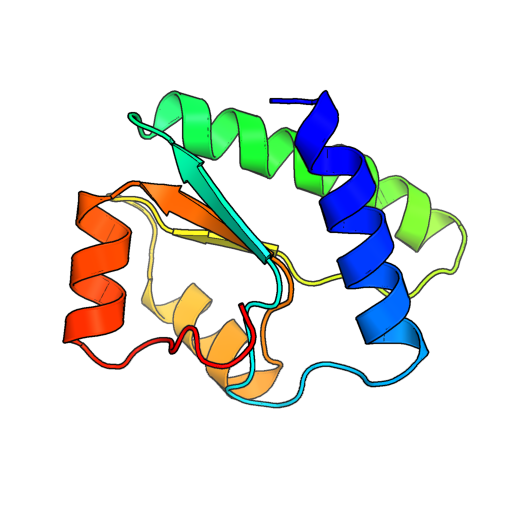.433 0.373 1.00 82.00 102 LYS A CA 1
ATOM 775 C C . LYS A 1 102 ? -11.706 0.652 -0.290 1.00 82.00 102 LYS A C 1
ATOM 777 O O . LYS A 1 102 ? -11.066 1.193 -1.183 1.00 82.00 102 LYS A O 1
ATOM 782 N N . MET A 1 103 ? -11.470 -0.568 0.182 1.00 84.06 103 MET A N 1
ATOM 783 C CA . MET A 1 103 ? -10.477 -1.548 -0.251 1.00 84.06 103 MET A CA 1
ATOM 784 C C . MET A 1 103 ? -10.984 -2.928 0.203 1.00 84.06 103 MET A C 1
ATOM 786 O O . MET A 1 103 ? -11.652 -2.991 1.243 1.00 84.06 103 MET A O 1
ATOM 790 N N . SER A 1 104 ? -10.687 -3.995 -0.542 1.00 84.75 104 SER A N 1
ATOM 791 C CA . SER A 1 104 ? -10.844 -5.384 -0.084 1.00 84.75 104 SER A CA 1
ATOM 792 C C . SER A 1 104 ? -9.471 -6.040 0.092 1.00 84.75 104 SER A C 1
ATOM 794 O O . SER A 1 104 ? -8.458 -5.431 -0.232 1.00 84.75 104 SER A O 1
ATOM 796 N N . LEU A 1 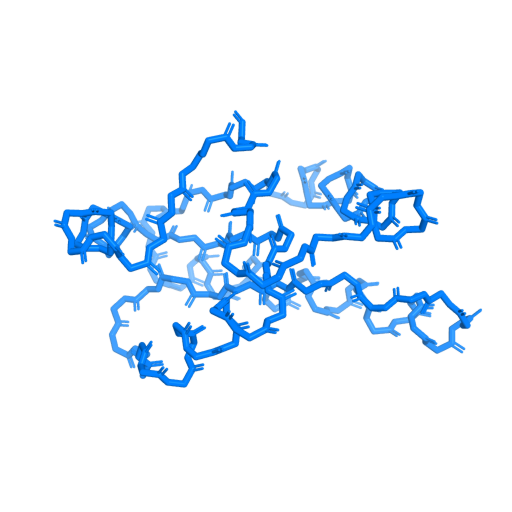105 ? -9.424 -7.235 0.679 1.00 86.25 105 LEU A N 1
ATOM 797 C CA . LEU A 1 105 ? -8.190 -8.015 0.859 1.00 86.25 105 LEU A CA 1
ATOM 798 C C . LEU A 1 105 ? -8.317 -9.388 0.191 1.00 86.25 105 LEU A C 1
ATOM 800 O O . LEU A 1 105 ? -7.676 -10.339 0.614 1.00 86.25 105 LEU A O 1
ATOM 804 N N . ASP A 1 106 ? -9.174 -9.504 -0.824 1.00 85.38 106 ASP A N 1
ATOM 805 C CA . ASP A 1 106 ? -9.547 -10.802 -1.405 1.00 85.38 106 ASP A CA 1
ATOM 806 C C . ASP A 1 106 ? -8.386 -11.467 -2.170 1.00 85.38 106 ASP A C 1
ATOM 808 O O . ASP A 1 106 ? -8.438 -12.659 -2.452 1.00 85.38 106 ASP A O 1
ATOM 812 N N . ALA A 1 107 ? -7.349 -10.688 -2.494 1.00 80.81 107 ALA A N 1
ATOM 813 C CA . ALA A 1 107 ? -6.149 -11.119 -3.204 1.00 80.81 107 ALA A CA 1
ATOM 814 C C . ALA A 1 107 ? -4.901 -11.253 -2.299 1.00 80.81 107 ALA A C 1
ATOM 816 O O . ALA A 1 107 ? -3.813 -11.484 -2.822 1.00 80.81 107 ALA A O 1
ATOM 817 N N . CYS A 1 108 ? -5.043 -11.069 -0.977 1.00 75.88 108 CYS A N 1
ATOM 818 C CA . CYS A 1 108 ? -3.969 -11.240 0.016 1.00 75.88 108 CYS A CA 1
ATOM 819 C C . CYS A 1 108 ? -3.879 -12.671 0.558 1.00 75.88 108 CYS A C 1
ATOM 821 O O . CYS A 1 108 ? -4.940 -13.312 0.729 1.00 75.88 108 CYS A O 1
#

pLDDT: mean 90.17, std 6.46, range [61.75, 96.56]

Sequence (108 aa):
LMVFVLPMIMTALQEEMMMPVGPGEGPVALIVCPSRELARQTYELVEQFVAPLVESGYPRPRSLLCIGGVDMRSQVEVVKKRGVHMVVATPGRLKDVLAKKKMSLDAC

Foldseek 3Di:
DVVVLVVLLVVLLVCCVPPFAAAQDDALEEAEDADLVVLVVSVVVNVVVQVVCVVVVGDGQAEEEQEPPDDCVVVLVCCRGRNHHYYRYYPVRVVVCVVVVSHDHPND

Secondary structure (DSSP, 8-state):
-HHHHHHHHHHHHHHHHHS---TT---SEEEE-SSHHHHHHHHHHHHHHHHHHHHTT-----EEEE-TTS-HHHHHHHHHHH--SEEEE-HHHHHHHHHTTSS--TT-